Protein AF-A0A832M3W2-F1 (afdb_monomer_lite)

Foldseek 3Di:
DVQVVDPPRDPVNVVVVCCVVDVPDDPPDDDPPPPADLPPPLCLLVVLLVVLVVLLCVQQVVVCVVPVCSCVDPLNVQLVVLSVVSPDSVLRVVDDDPSSVVSVVSSVSSVVSSVVSD

Organism: NCBI:txid2282168

Secondary structure (DSSP, 8-state):
-TTTTSTT--HHHHHHHHHHH-TT---TT--S-TT--SSTT-HHHHHHHHHHHHHHHHHHHHHHHH-GGGGGSHHHHHHHHHHHHHT-THHHHS-SSHHHHHHHHHHHHHHHHHHH--

Radius of gyration: 20.16 Å; chains: 1; bounding box: 45×41×45 Å

Sequence (118 aa):
WQYMAQENCTVEVAIAAIQESNPNFHMEGASWTNHISWVQGYDNVLNPMNQLSAQFHAKFDPPLQQQPATARTQSYRQALLYTLALQTSCFRYWGHGMWTDYARHIYNQGKAAIARSA

Structure (mmCIF, N/CA/C/O backbone):
data_AF-A0A832M3W2-F1
#
_entry.id   AF-A0A832M3W2-F1
#
loop_
_atom_site.group_PDB
_atom_site.id
_atom_site.type_symbol
_atom_site.label_atom_id
_atom_site.label_alt_id
_atom_site.label_comp_id
_atom_site.label_asym_id
_atom_site.label_entity_id
_atom_site.label_seq_id
_atom_site.pdbx_PDB_ins_code
_atom_site.Cartn_x
_atom_site.Cartn_y
_atom_site.Cartn_z
_atom_site.occupancy
_atom_site.B_iso_or_equiv
_atom_site.auth_seq_id
_atom_site.auth_comp_id
_atom_site.auth_asym_id
_atom_site.auth_atom_id
_atom_site.pdbx_PDB_model_num
ATOM 1 N N . TRP A 1 1 ? 22.183 10.420 -19.046 1.00 64.81 1 TRP A N 1
ATOM 2 C CA . TRP A 1 1 ? 23.600 10.091 -18.783 1.00 64.81 1 TRP A CA 1
ATOM 3 C C . TRP A 1 1 ? 24.562 11.179 -19.221 1.00 64.81 1 TRP A C 1
ATOM 5 O O . TRP A 1 1 ? 25.398 11.529 -18.413 1.00 64.81 1 TRP A O 1
ATOM 15 N N . GLN A 1 2 ? 24.435 11.757 -20.423 1.00 77.19 2 GLN A N 1
ATOM 16 C CA . GLN A 1 2 ? 25.330 12.837 -20.877 1.00 77.19 2 GLN A CA 1
ATOM 17 C C . GLN A 1 2 ? 25.343 14.066 -19.948 1.00 77.19 2 GLN A C 1
ATOM 19 O O . GLN A 1 2 ? 26.418 14.536 -19.605 1.00 77.19 2 GLN A O 1
ATOM 24 N N . TYR A 1 3 ? 24.180 14.525 -19.469 1.00 76.12 3 TYR A N 1
ATOM 25 C CA . TYR A 1 3 ? 24.109 15.599 -18.464 1.00 76.12 3 TYR A CA 1
ATOM 26 C C . TYR A 1 3 ? 24.715 15.176 -17.114 1.00 76.12 3 TYR A C 1
ATOM 28 O O . TYR A 1 3 ? 25.580 15.856 -16.584 1.00 76.12 3 TYR A O 1
ATOM 36 N N . MET A 1 4 ? 24.350 13.988 -16.621 1.00 76.69 4 MET A N 1
ATOM 37 C CA . MET A 1 4 ? 24.855 13.421 -15.357 1.00 76.69 4 MET A CA 1
ATOM 38 C C . MET A 1 4 ? 26.360 13.096 -15.354 1.00 76.69 4 MET A C 1
ATOM 40 O O . MET A 1 4 ? 26.919 12.853 -14.292 1.00 76.69 4 MET A O 1
ATOM 44 N N . ALA A 1 5 ? 27.005 13.026 -16.521 1.00 81.31 5 ALA A N 1
ATOM 45 C CA . ALA A 1 5 ? 28.438 12.760 -16.645 1.00 81.31 5 ALA A CA 1
ATOM 46 C C . ALA A 1 5 ? 29.297 14.020 -16.428 1.00 81.31 5 ALA A C 1
ATOM 48 O O . ALA A 1 5 ? 30.520 13.918 -16.368 1.00 81.31 5 ALA A O 1
ATOM 49 N N . GLN A 1 6 ? 28.672 15.197 -16.337 1.00 81.19 6 GLN A N 1
ATOM 50 C CA . GLN A 1 6 ? 29.347 16.457 -16.045 1.00 81.19 6 GLN A CA 1
ATOM 51 C C . GLN A 1 6 ? 29.652 16.549 -14.543 1.00 81.19 6 GLN A C 1
ATOM 53 O O . GLN A 1 6 ? 28.812 16.196 -13.711 1.00 81.19 6 GLN A O 1
ATOM 58 N N . GLU A 1 7 ? 30.845 17.033 -14.186 1.00 74.94 7 GLU A N 1
ATOM 59 C CA . GLU A 1 7 ? 31.210 17.250 -12.782 1.00 74.94 7 GLU A CA 1
ATOM 60 C C . GLU A 1 7 ? 30.198 18.180 -12.094 1.00 74.94 7 GLU A C 1
ATOM 62 O O . GLU A 1 7 ? 29.801 19.207 -12.642 1.00 74.94 7 GLU A O 1
ATOM 67 N N . ASN A 1 8 ? 29.782 17.813 -10.877 1.00 81.00 8 ASN A N 1
ATOM 68 C CA . ASN A 1 8 ? 28.805 18.537 -10.051 1.00 81.00 8 ASN A CA 1
ATOM 69 C C . ASN A 1 8 ? 27.377 18.653 -10.628 1.00 81.00 8 ASN A C 1
ATOM 71 O O . ASN A 1 8 ? 26.589 19.463 -10.139 1.00 81.00 8 ASN A O 1
ATOM 75 N N . CYS A 1 9 ? 26.998 17.839 -11.619 1.00 84.06 9 CYS A N 1
ATOM 76 C CA . CYS A 1 9 ? 25.615 17.794 -12.097 1.00 84.06 9 CYS A CA 1
ATOM 77 C C . CYS A 1 9 ? 24.716 17.008 -11.127 1.00 84.06 9 CYS A C 1
ATOM 79 O O . CYS A 1 9 ? 24.922 15.813 -10.901 1.00 84.06 9 CYS A O 1
ATOM 81 N N . THR A 1 10 ? 23.700 17.667 -10.561 1.00 91.25 10 THR A N 1
ATOM 82 C CA . THR A 1 10 ? 22.647 16.989 -9.791 1.00 91.25 10 THR A CA 1
ATOM 83 C C . THR A 1 10 ? 21.542 16.474 -10.715 1.00 91.25 10 THR A C 1
ATOM 85 O O . THR A 1 10 ? 21.411 16.906 -11.863 1.00 91.25 10 THR A O 1
ATOM 88 N N . VAL A 1 11 ? 20.710 15.561 -10.210 1.00 88.50 11 VAL A N 1
ATOM 89 C CA . VAL A 1 11 ? 19.568 15.024 -10.967 1.00 88.50 11 VAL A CA 1
ATOM 90 C C . VAL A 1 11 ? 18.597 16.142 -11.358 1.00 88.50 11 VAL A C 1
ATOM 92 O O . VAL A 1 11 ? 18.093 16.150 -12.478 1.00 88.50 11 VAL A O 1
ATOM 95 N N . GLU A 1 12 ? 18.381 17.118 -10.479 1.00 90.00 12 GLU A N 1
ATOM 96 C CA . GLU A 1 12 ? 17.508 18.270 -10.720 1.00 90.00 12 GLU A CA 1
ATOM 97 C C . GLU A 1 12 ? 18.035 19.142 -11.865 1.00 90.00 12 GLU A C 1
ATOM 99 O O . GLU A 1 12 ? 17.273 19.501 -12.763 1.00 90.00 12 GLU A O 1
ATOM 104 N N . VAL A 1 13 ? 19.343 19.426 -11.876 1.00 91.06 13 VAL A N 1
ATOM 105 C CA . VAL A 1 13 ? 20.000 20.187 -12.952 1.00 91.06 13 VAL A CA 1
ATOM 106 C C . VAL A 1 13 ? 19.894 19.444 -14.283 1.00 91.06 13 VAL A C 1
ATOM 108 O O . VAL A 1 13 ? 19.570 20.046 -15.306 1.00 91.06 13 VAL A O 1
ATOM 111 N N . ALA A 1 14 ? 20.110 18.127 -14.276 1.00 90.06 14 ALA A N 1
ATOM 112 C CA . ALA A 1 14 ? 19.976 17.309 -15.475 1.00 90.06 14 ALA A CA 1
ATOM 113 C C . ALA A 1 14 ? 18.535 17.293 -16.014 1.00 90.06 14 ALA A C 1
ATOM 115 O O . ALA A 1 14 ? 18.341 17.393 -17.224 1.00 90.06 14 ALA A O 1
ATOM 116 N N . ILE A 1 15 ? 17.526 17.187 -15.141 1.00 88.94 15 ILE A N 1
ATOM 117 C CA . ILE A 1 15 ? 16.110 17.221 -15.539 1.00 88.94 15 ILE A CA 1
ATOM 118 C C . ILE A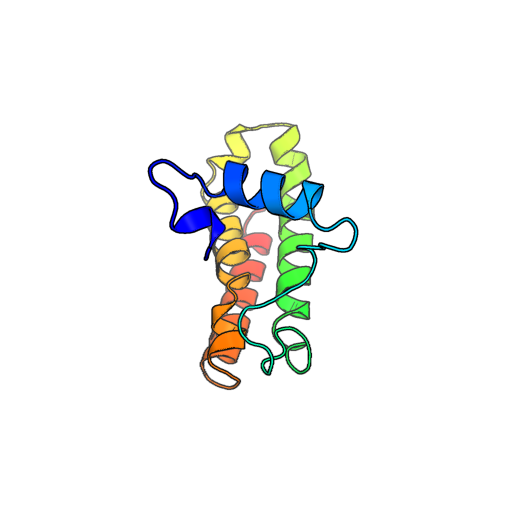 1 15 ? 15.752 18.581 -16.141 1.00 88.94 15 ILE A C 1
ATOM 120 O O . ILE A 1 15 ? 15.147 18.613 -17.211 1.00 88.94 15 ILE A O 1
ATOM 124 N N . ALA A 1 16 ? 16.160 19.685 -15.507 1.00 89.56 16 ALA A N 1
ATOM 125 C CA . ALA A 1 16 ? 15.894 21.033 -16.008 1.00 89.56 16 ALA A CA 1
ATOM 126 C C . ALA A 1 16 ? 16.508 21.256 -17.400 1.00 89.56 16 ALA A C 1
ATOM 128 O O . ALA A 1 16 ? 15.828 21.728 -18.308 1.00 89.56 16 ALA A O 1
ATOM 129 N N . ALA A 1 17 ? 17.758 20.826 -17.604 1.00 90.19 17 ALA A N 1
ATOM 130 C CA . ALA A 1 17 ? 18.427 20.932 -18.899 1.00 90.19 17 ALA A CA 1
ATOM 131 C C . ALA A 1 17 ? 17.738 20.097 -19.998 1.00 90.19 17 ALA A C 1
ATOM 133 O O . ALA A 1 17 ? 17.672 20.512 -21.158 1.00 90.19 17 ALA A O 1
ATOM 134 N N . ILE A 1 18 ? 17.200 18.920 -19.654 1.00 90.31 18 ILE A N 1
ATOM 135 C CA . ILE A 1 18 ? 16.438 18.082 -20.593 1.00 90.31 18 ILE A CA 1
ATOM 136 C C . ILE A 1 18 ? 15.074 18.711 -20.911 1.00 90.31 18 ILE A C 1
ATOM 138 O O . ILE A 1 18 ? 14.668 18.704 -22.068 1.00 90.31 18 ILE A O 1
ATOM 142 N N . GLN A 1 19 ? 14.384 19.277 -19.919 1.00 89.38 19 GLN A N 1
ATOM 143 C CA . GLN A 1 19 ? 13.110 19.975 -20.124 1.00 89.38 19 GLN A CA 1
ATOM 144 C C . GLN A 1 19 ? 13.269 21.214 -21.015 1.00 89.38 19 GLN A C 1
ATOM 146 O O . GLN A 1 19 ? 12.438 21.446 -21.889 1.00 89.38 19 GLN A O 1
ATOM 151 N N . GLU A 1 20 ? 14.347 21.982 -20.831 1.00 90.62 20 GLU A N 1
ATOM 152 C CA . GLU A 1 20 ? 14.655 23.154 -21.659 1.00 90.62 20 GLU A CA 1
ATOM 153 C C . GLU A 1 20 ? 15.005 22.763 -23.103 1.00 90.62 20 GLU A C 1
ATOM 155 O O . GLU A 1 20 ? 14.539 23.387 -24.056 1.00 90.62 20 GLU A O 1
ATOM 160 N N . SER A 1 21 ? 15.801 21.705 -23.281 1.00 91.69 21 SER A N 1
ATOM 161 C CA . SER A 1 21 ? 16.264 21.269 -24.606 1.00 91.69 21 SER A CA 1
ATOM 162 C C . SER A 1 21 ? 15.261 20.406 -25.377 1.00 91.69 21 SER A C 1
ATOM 164 O O . SER A 1 21 ? 15.370 20.293 -26.599 1.00 91.69 21 SER A O 1
ATOM 166 N N . ASN A 1 22 ? 14.282 19.801 -24.700 1.00 90.00 22 ASN A N 1
ATOM 167 C CA . ASN A 1 22 ? 13.269 18.950 -25.314 1.00 90.00 22 ASN A CA 1
ATOM 168 C C . ASN A 1 22 ? 11.864 19.241 -24.746 1.00 90.00 22 ASN A C 1
ATOM 170 O O . ASN A 1 22 ? 11.459 18.623 -23.760 1.00 90.00 22 ASN A O 1
ATOM 174 N N . PRO A 1 23 ? 11.066 20.091 -25.420 1.00 87.25 23 PRO A N 1
ATOM 175 C CA . PRO A 1 23 ? 9.697 20.419 -25.009 1.00 87.25 23 PRO A CA 1
ATOM 176 C C . PRO A 1 23 ? 8.729 19.225 -24.968 1.00 87.25 23 PRO A C 1
ATOM 178 O O . PRO A 1 23 ? 7.687 19.311 -24.327 1.00 87.25 23 PRO A O 1
ATOM 181 N N . ASN A 1 24 ? 9.058 18.115 -25.644 1.00 87.44 24 ASN A N 1
ATOM 182 C CA . ASN A 1 24 ? 8.262 16.880 -25.653 1.00 87.44 24 ASN A CA 1
ATOM 183 C C . ASN A 1 24 ? 8.720 15.874 -24.582 1.00 87.44 24 ASN A C 1
ATOM 185 O O . ASN A 1 24 ? 8.325 14.706 -24.603 1.00 87.44 24 ASN A O 1
ATOM 189 N N . PHE A 1 25 ? 9.617 16.275 -23.682 1.00 84.00 25 PHE A N 1
ATOM 190 C CA . PHE A 1 25 ? 10.050 15.429 -22.583 1.00 84.00 25 PHE A CA 1
ATOM 191 C C . PHE A 1 25 ? 8.954 15.327 -21.516 1.00 84.00 25 PHE A C 1
ATOM 193 O O . PHE A 1 25 ? 8.611 16.307 -20.857 1.00 84.00 25 PHE A O 1
ATOM 200 N N . HIS A 1 26 ? 8.453 14.111 -21.301 1.00 78.31 26 HIS A N 1
ATOM 201 C CA . HIS A 1 26 ? 7.496 13.788 -20.246 1.00 78.31 26 HIS A CA 1
ATOM 202 C C . HIS A 1 26 ? 8.066 12.675 -19.357 1.00 78.31 26 HIS A C 1
ATOM 204 O O . HIS A 1 26 ? 8.499 11.639 -19.855 1.00 78.31 26 HIS A O 1
ATOM 210 N N . MET A 1 27 ? 8.059 12.883 -18.037 1.00 75.44 27 MET A N 1
ATOM 211 C CA . MET A 1 27 ? 8.493 11.892 -17.031 1.00 75.44 27 MET A CA 1
ATOM 212 C C . MET A 1 27 ? 7.327 11.105 -16.417 1.00 75.44 27 MET A C 1
ATOM 214 O O . MET A 1 27 ? 7.518 10.310 -15.497 1.00 75.44 27 MET A O 1
ATOM 218 N N . GLU A 1 28 ? 6.105 11.350 -16.881 1.00 70.25 28 GLU A N 1
ATOM 219 C CA . GLU A 1 28 ? 4.902 10.802 -16.267 1.00 70.25 28 GLU A CA 1
ATOM 220 C C . GLU A 1 28 ? 4.646 9.354 -16.705 1.00 70.25 28 GLU A C 1
ATOM 222 O O . GLU A 1 28 ? 4.723 9.018 -17.884 1.00 70.25 28 GLU A O 1
ATOM 227 N N . GLY A 1 29 ? 4.298 8.493 -15.743 1.00 64.94 29 GLY A N 1
ATOM 228 C CA . GLY A 1 29 ? 3.682 7.194 -16.029 1.00 64.94 29 GLY A CA 1
ATOM 229 C C . GLY A 1 29 ? 4.597 6.117 -16.624 1.00 64.94 29 GLY A C 1
ATOM 230 O O . GLY A 1 29 ? 4.123 5.304 -17.413 1.00 64.94 29 GLY A O 1
ATOM 231 N N . ALA A 1 30 ? 5.875 6.064 -16.242 1.00 65.94 30 ALA A N 1
ATOM 232 C CA . ALA A 1 30 ? 6.812 5.046 -16.723 1.00 65.94 30 ALA A CA 1
ATOM 233 C C . ALA A 1 30 ? 7.295 4.095 -15.614 1.00 65.94 30 ALA A C 1
ATOM 235 O O . ALA A 1 30 ? 7.450 4.470 -14.451 1.00 65.94 30 ALA A O 1
ATOM 236 N N . SER A 1 31 ? 7.582 2.851 -15.996 1.00 75.50 31 SER A N 1
ATOM 237 C CA . SER A 1 31 ? 8.327 1.887 -15.186 1.00 75.50 31 SER A CA 1
ATOM 238 C C . SER A 1 31 ? 9.583 1.484 -15.946 1.00 75.50 31 SER A C 1
ATOM 240 O O . SER A 1 31 ? 9.557 1.381 -17.168 1.00 75.50 31 SER A O 1
ATOM 242 N N . TRP A 1 32 ? 10.679 1.216 -15.237 1.00 77.19 32 TRP A N 1
ATOM 243 C CA . TRP A 1 32 ? 11.916 0.739 -15.864 1.00 77.19 32 TRP A CA 1
ATOM 244 C C . TRP A 1 32 ? 11.760 -0.668 -16.474 1.00 77.19 32 TRP A C 1
ATOM 246 O O . TRP A 1 32 ? 12.574 -1.092 -17.293 1.00 77.19 32 TRP A O 1
ATOM 256 N N . THR A 1 33 ? 10.698 -1.394 -16.107 1.00 70.81 33 THR A N 1
ATOM 257 C CA . THR A 1 33 ? 10.345 -2.690 -16.686 1.00 70.81 33 THR A CA 1
ATOM 258 C C . THR A 1 33 ? 9.362 -2.505 -17.845 1.00 70.81 33 THR A C 1
ATOM 260 O O . THR A 1 33 ? 8.150 -2.510 -17.642 1.00 70.81 33 THR A O 1
ATOM 263 N N . ASN A 1 34 ? 9.869 -2.394 -19.075 1.00 66.06 34 ASN A N 1
ATOM 264 C CA . ASN A 1 34 ? 9.030 -2.145 -20.261 1.00 66.06 34 ASN A CA 1
ATOM 265 C C . ASN A 1 34 ? 8.066 -3.291 -20.634 1.00 66.06 34 ASN A C 1
ATOM 267 O O . ASN A 1 34 ? 7.197 -3.099 -21.477 1.00 66.06 34 ASN A O 1
ATOM 271 N N . HIS A 1 35 ? 8.216 -4.482 -20.049 1.00 72.25 35 HIS A N 1
ATOM 272 C CA . HIS A 1 35 ? 7.441 -5.677 -20.410 1.00 72.25 35 HIS A CA 1
ATOM 273 C C . HIS A 1 35 ? 6.584 -6.234 -19.262 1.00 72.25 35 HIS A C 1
ATOM 275 O O . HIS A 1 35 ? 5.885 -7.227 -19.455 1.00 72.25 35 HIS A O 1
ATOM 281 N N . ILE A 1 36 ? 6.639 -5.629 -18.068 1.00 77.19 36 ILE A N 1
ATOM 282 C CA . ILE A 1 36 ? 5.894 -6.099 -16.893 1.00 77.19 36 ILE A CA 1
ATOM 283 C C . ILE A 1 36 ? 4.740 -5.140 -16.632 1.00 77.19 36 ILE A C 1
ATOM 285 O O . ILE A 1 36 ? 4.948 -3.956 -16.366 1.00 77.19 36 ILE A O 1
ATOM 289 N N . SER A 1 37 ? 3.516 -5.665 -16.673 1.00 81.06 37 SER A N 1
ATOM 290 C CA . SER A 1 37 ? 2.347 -4.926 -16.211 1.00 81.06 37 SER A CA 1
ATOM 291 C C . SER A 1 37 ? 2.218 -5.052 -14.698 1.00 81.06 37 SER A C 1
ATOM 293 O O . SER A 1 37 ? 2.118 -6.146 -14.150 1.00 81.06 37 SER A O 1
ATOM 295 N N . TRP A 1 38 ? 2.174 -3.909 -14.019 1.00 85.81 38 TRP A N 1
ATOM 296 C CA . TRP A 1 38 ? 1.940 -3.815 -12.575 1.00 85.81 38 TRP A CA 1
ATOM 297 C C . TRP A 1 38 ? 0.450 -3.760 -12.212 1.00 85.81 38 TRP A C 1
ATOM 299 O O . TRP A 1 38 ? 0.104 -3.577 -11.039 1.00 85.81 38 TRP A O 1
ATOM 309 N N . VAL A 1 39 ? -0.419 -3.862 -13.223 1.00 88.12 39 VAL A N 1
ATOM 310 C CA . VAL A 1 39 ? -1.870 -3.683 -13.114 1.00 88.12 39 VAL A CA 1
ATOM 311 C C . VAL A 1 39 ? -2.616 -4.875 -13.700 1.00 88.12 39 VAL A C 1
ATOM 313 O O . VAL A 1 39 ? -3.372 -5.536 -12.992 1.00 88.12 39 VAL A O 1
ATOM 316 N N . GLN A 1 40 ? -2.380 -5.175 -14.976 1.00 88.62 40 GLN A N 1
ATOM 317 C CA . GLN A 1 40 ? -3.104 -6.217 -15.697 1.00 88.62 40 GLN A CA 1
ATOM 318 C C . GLN A 1 40 ? -2.873 -7.588 -15.050 1.00 88.62 40 GLN A C 1
ATOM 320 O O . GLN A 1 40 ? -1.732 -7.994 -14.844 1.00 88.62 40 GLN A O 1
ATOM 325 N N . GLY A 1 41 ? -3.963 -8.295 -14.742 1.00 90.94 41 GLY A N 1
ATOM 326 C CA . GLY A 1 41 ? -3.929 -9.630 -14.138 1.00 90.94 41 GLY A CA 1
ATOM 327 C C . GLY A 1 41 ? -3.854 -9.646 -12.609 1.00 90.94 41 GLY A C 1
ATOM 328 O O . GLY A 1 41 ? -4.043 -10.704 -12.019 1.00 90.94 41 GLY A O 1
ATOM 329 N N . TYR A 1 42 ? -3.655 -8.500 -11.948 1.00 94.81 42 TYR A N 1
ATOM 330 C CA . TYR A 1 42 ? -3.490 -8.412 -10.490 1.00 94.81 42 TYR A CA 1
ATOM 331 C C . TYR A 1 42 ? -4.704 -7.842 -9.747 1.00 94.81 42 TYR A C 1
ATOM 333 O O . TYR A 1 42 ? -4.577 -7.355 -8.620 1.00 94.81 42 TYR A O 1
ATOM 341 N N . ASP A 1 43 ? -5.901 -7.931 -10.328 1.00 95.62 43 ASP A N 1
ATOM 342 C CA . ASP A 1 43 ? -7.159 -7.510 -9.691 1.00 95.62 43 ASP A CA 1
ATOM 343 C C . ASP A 1 43 ? -7.361 -8.148 -8.309 1.00 95.62 43 ASP A C 1
ATOM 345 O O . ASP A 1 43 ? -7.867 -7.521 -7.377 1.00 95.62 43 ASP A O 1
ATOM 349 N N . ASN A 1 44 ? -6.897 -9.390 -8.151 1.00 94.12 44 ASN A N 1
ATOM 350 C CA . ASN A 1 44 ? -6.926 -10.153 -6.905 1.00 94.12 44 ASN A CA 1
ATOM 351 C C . ASN A 1 44 ? -6.026 -9.583 -5.787 1.00 94.12 44 ASN A C 1
ATOM 353 O O . ASN A 1 44 ? -6.141 -10.031 -4.648 1.00 94.12 44 ASN A O 1
ATOM 357 N N . VAL A 1 45 ? -5.145 -8.628 -6.097 1.00 96.69 45 VAL A N 1
ATOM 358 C CA . VAL A 1 45 ? -4.296 -7.897 -5.142 1.00 96.69 45 VAL A CA 1
ATOM 359 C C . VAL A 1 45 ? -4.711 -6.431 -5.068 1.00 96.69 45 VAL A C 1
ATOM 361 O O . VAL A 1 45 ? -4.880 -5.893 -3.974 1.00 96.69 45 VAL A O 1
ATOM 364 N N . LEU A 1 46 ? -4.914 -5.790 -6.220 1.00 97.31 46 LEU A N 1
ATOM 365 C CA . LEU A 1 46 ? -5.197 -4.360 -6.316 1.00 97.31 46 LEU A CA 1
ATOM 366 C C . LEU A 1 46 ? -6.554 -3.980 -5.732 1.00 97.31 46 LEU A C 1
ATOM 368 O O . LEU A 1 46 ? -6.644 -3.008 -4.983 1.00 97.31 46 LEU A O 1
ATOM 372 N N . ASN A 1 47 ? -7.601 -4.761 -6.006 1.00 98.00 47 ASN A N 1
ATOM 373 C CA . ASN A 1 47 ? -8.922 -4.461 -5.461 1.00 98.00 47 ASN A CA 1
ATOM 374 C C . ASN A 1 47 ? -8.936 -4.583 -3.925 1.00 98.00 47 ASN A C 1
ATOM 376 O O . ASN A 1 47 ? -9.356 -3.626 -3.270 1.00 98.00 47 ASN A O 1
ATOM 380 N N . PRO A 1 48 ? -8.419 -5.669 -3.311 1.00 98.06 48 PRO A N 1
ATOM 381 C CA . PRO A 1 48 ? -8.268 -5.744 -1.857 1.00 98.06 48 PRO A CA 1
ATOM 382 C C . PRO A 1 48 ? -7.408 -4.621 -1.261 1.00 98.06 48 PRO A C 1
ATOM 384 O O . PRO A 1 48 ? -7.764 -4.066 -0.223 1.00 98.06 48 PRO A O 1
ATOM 387 N N . MET A 1 49 ? -6.306 -4.251 -1.919 1.00 98.38 49 MET A N 1
ATOM 388 C CA . MET A 1 49 ? -5.430 -3.152 -1.494 1.00 98.38 49 MET A CA 1
ATOM 389 C C . MET A 1 49 ? -6.183 -1.820 -1.410 1.00 98.38 49 MET A C 1
ATOM 391 O O . MET A 1 49 ? -6.156 -1.161 -0.369 1.00 98.38 49 MET A O 1
ATOM 395 N N . ASN A 1 50 ? -6.915 -1.466 -2.468 1.00 98.38 50 ASN A N 1
ATOM 396 C CA . ASN A 1 50 ? -7.719 -0.245 -2.515 1.00 98.38 50 ASN A CA 1
ATOM 397 C C . ASN A 1 50 ? -8.850 -0.270 -1.481 1.00 98.38 50 ASN A C 1
ATOM 399 O O . ASN A 1 50 ? -9.065 0.709 -0.770 1.00 98.38 50 ASN A O 1
ATOM 403 N N . GLN A 1 51 ? -9.541 -1.405 -1.343 1.00 98.56 51 GLN A N 1
ATOM 404 C CA . GLN A 1 51 ? -10.597 -1.573 -0.344 1.00 98.56 51 GLN A CA 1
ATOM 405 C C . GLN A 1 51 ? -10.079 -1.391 1.083 1.00 98.56 51 GLN A C 1
ATOM 407 O O . GLN A 1 51 ? -10.737 -0.730 1.885 1.00 98.56 51 GLN A O 1
ATOM 412 N N . LEU A 1 52 ? -8.922 -1.971 1.414 1.00 98.69 52 LEU A N 1
ATOM 413 C CA . LEU A 1 52 ? -8.343 -1.845 2.748 1.00 98.69 52 LEU A CA 1
ATOM 414 C C . LEU A 1 52 ? -7.943 -0.398 3.045 1.00 98.69 52 LEU A C 1
ATOM 416 O O . LEU A 1 52 ? -8.254 0.098 4.124 1.00 98.69 52 LEU A O 1
ATOM 420 N N . SER A 1 53 ? -7.317 0.288 2.082 1.00 98.62 53 SER A N 1
ATOM 421 C CA . SER A 1 53 ? -6.969 1.707 2.212 1.00 98.62 53 SER A CA 1
ATOM 422 C C . SER A 1 53 ? -8.212 2.573 2.435 1.00 98.62 53 SER A C 1
ATOM 424 O O . SER A 1 53 ? -8.253 3.342 3.395 1.00 98.62 53 SER A O 1
ATOM 426 N N . ALA A 1 54 ? -9.265 2.383 1.634 1.00 98.56 54 ALA A N 1
ATOM 427 C CA . ALA A 1 54 ? -10.524 3.106 1.804 1.00 98.56 54 ALA A CA 1
ATOM 428 C C . ALA A 1 54 ? -11.162 2.848 3.182 1.00 98.56 54 ALA A C 1
ATOM 430 O O . ALA A 1 54 ? -11.612 3.783 3.840 1.00 98.56 54 ALA A O 1
ATOM 431 N N . GLN A 1 55 ? -11.166 1.595 3.651 1.00 98.50 55 GLN A N 1
ATOM 432 C CA . GLN A 1 55 ? -11.692 1.234 4.974 1.00 98.50 55 GLN A CA 1
ATOM 433 C C . GLN A 1 55 ? -10.873 1.841 6.116 1.00 98.50 55 GLN A C 1
ATOM 435 O O . GLN A 1 55 ? -11.452 2.288 7.105 1.00 98.50 55 GLN A O 1
ATOM 440 N N . PHE A 1 56 ? -9.545 1.868 5.986 1.00 98.56 56 PHE A N 1
ATOM 441 C CA . PHE A 1 56 ? -8.661 2.486 6.969 1.00 98.56 56 PHE A CA 1
ATOM 442 C C . PHE A 1 56 ? -8.969 3.980 7.115 1.00 98.56 56 PHE A C 1
ATOM 444 O O . PHE A 1 56 ? -9.260 4.434 8.220 1.00 98.56 56 PHE A O 1
ATOM 451 N N . HIS A 1 57 ? -8.987 4.718 6.003 1.00 98.38 57 HIS A N 1
ATOM 452 C CA . HIS A 1 57 ? -9.262 6.156 6.005 1.00 98.38 57 HIS A CA 1
ATOM 453 C C . HIS A 1 57 ? -10.672 6.471 6.508 1.00 98.38 57 HIS A C 1
ATOM 455 O O . HIS A 1 57 ? -10.841 7.306 7.394 1.00 98.38 57 HIS A O 1
ATOM 461 N N . ALA A 1 58 ? -11.683 5.726 6.050 1.00 98.12 58 ALA A N 1
ATOM 462 C CA . ALA A 1 58 ? -13.054 5.891 6.530 1.00 98.12 58 ALA A CA 1
ATOM 463 C C . ALA A 1 58 ? -13.183 5.693 8.053 1.00 98.12 58 ALA A C 1
ATOM 465 O O . ALA A 1 58 ? -13.983 6.368 8.699 1.00 98.12 58 ALA A O 1
ATOM 466 N N . LYS A 1 59 ? -12.401 4.775 8.637 1.00 97.44 59 LYS A N 1
ATOM 467 C CA . LYS A 1 59 ? -12.419 4.493 10.078 1.00 97.44 59 LYS A CA 1
ATOM 468 C C . LYS A 1 59 ? -11.632 5.521 10.890 1.00 97.44 59 LYS A C 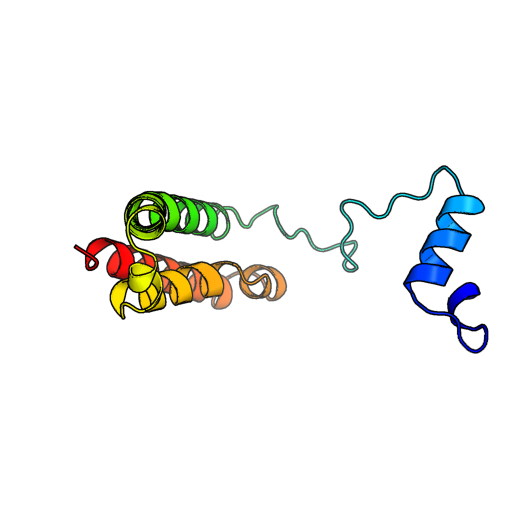1
ATOM 470 O O . LYS A 1 59 ? -12.085 5.897 11.970 1.00 97.44 59 LYS A O 1
ATOM 475 N N . PHE A 1 60 ? -10.449 5.920 10.425 1.00 97.88 60 PHE A N 1
ATOM 476 C CA . PHE A 1 60 ? -9.482 6.637 11.255 1.00 97.88 60 PHE A CA 1
ATOM 477 C C . PHE A 1 60 ? -9.315 8.119 10.926 1.00 97.88 60 PHE A C 1
ATOM 479 O O . PHE A 1 60 ? -8.910 8.854 11.823 1.00 97.88 60 PHE A O 1
ATOM 486 N N . ASP A 1 61 ? -9.659 8.591 9.726 1.00 97.88 61 ASP A N 1
ATOM 487 C CA . ASP A 1 61 ? -9.496 10.011 9.390 1.00 97.88 61 ASP A CA 1
ATOM 488 C C . ASP A 1 61 ? -10.376 10.920 10.269 1.00 97.88 61 ASP A C 1
ATOM 490 O O . ASP A 1 61 ? -9.835 11.880 10.826 1.00 97.88 61 ASP A O 1
ATOM 494 N N . PRO A 1 62 ? -11.676 10.625 10.505 1.00 97.19 62 PRO A N 1
ATOM 495 C CA . PRO A 1 62 ? -12.495 11.462 11.382 1.00 97.19 62 PRO A CA 1
ATOM 496 C C . PRO A 1 62 ? -11.948 11.591 12.822 1.00 97.19 62 PRO A C 1
ATOM 498 O O . PRO A 1 62 ? -11.751 12.722 13.277 1.00 97.19 62 PRO A O 1
ATOM 501 N N . PRO A 1 63 ? -11.635 10.499 13.559 1.00 96.00 63 PRO A N 1
ATOM 502 C CA . PRO A 1 63 ? -11.076 10.624 14.905 1.00 96.00 63 PRO A CA 1
ATOM 503 C C . PRO A 1 63 ? -9.643 11.172 14.914 1.00 96.00 63 PRO A C 1
ATOM 505 O O . PRO A 1 63 ? -9.237 11.783 15.901 1.00 96.00 63 PRO A O 1
ATOM 508 N N . LEU A 1 64 ? -8.861 10.993 13.845 1.00 96.75 64 LEU A N 1
ATOM 509 C CA . LEU A 1 64 ? -7.525 11.582 13.738 1.00 96.75 64 LEU A CA 1
ATOM 510 C C . LEU A 1 64 ? -7.584 13.109 13.600 1.00 96.75 64 LEU A C 1
ATOM 512 O O . LEU A 1 64 ? -6.794 13.801 14.242 1.00 96.75 64 LEU A O 1
ATOM 516 N N . GLN A 1 65 ? -8.532 13.627 12.812 1.00 96.75 65 GLN A N 1
ATOM 517 C CA . GLN A 1 65 ? -8.773 15.067 12.669 1.00 96.75 65 GLN A CA 1
ATOM 518 C C . GLN A 1 65 ? -9.228 15.701 13.986 1.00 96.75 65 GLN A C 1
ATOM 520 O O . GLN A 1 65 ? -8.791 16.796 14.330 1.00 96.75 65 GLN A O 1
ATOM 525 N N . GLN A 1 66 ? -10.082 15.005 14.739 1.00 96.75 66 GLN A N 1
ATOM 526 C CA . GLN A 1 66 ? -10.559 15.475 16.041 1.00 96.75 66 GLN A CA 1
ATOM 527 C C . GLN A 1 66 ? -9.482 15.370 17.124 1.00 96.75 66 GLN A C 1
ATOM 529 O O . GLN A 1 66 ? -9.372 16.241 17.986 1.00 96.75 66 GLN A O 1
ATOM 534 N N . GLN A 1 67 ? -8.690 14.297 17.099 1.00 96.56 67 GLN A N 1
ATOM 535 C CA . GLN A 1 67 ? -7.730 13.996 18.146 1.00 96.56 67 GLN A CA 1
ATOM 536 C C . GLN A 1 67 ? -6.451 13.381 17.554 1.00 96.56 67 GLN A C 1
ATOM 538 O O . GLN A 1 67 ? -6.361 12.164 17.369 1.00 96.56 67 GLN A O 1
ATOM 543 N N . PRO A 1 68 ? -5.393 14.189 17.336 1.00 96.56 68 PRO A N 1
ATOM 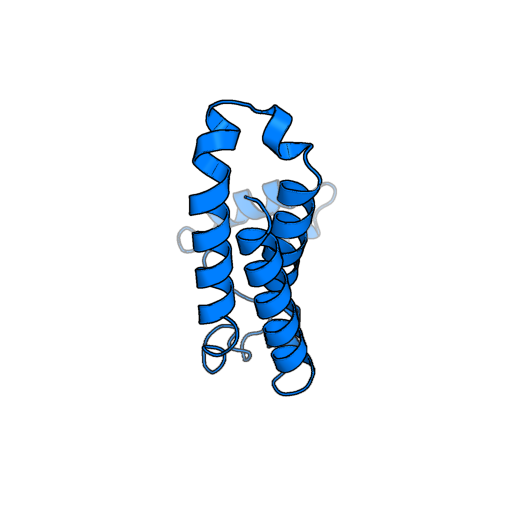544 C CA . PRO A 1 68 ? -4.131 13.714 16.758 1.00 96.56 68 PRO A CA 1
ATOM 545 C C . PRO A 1 68 ? -3.457 12.578 17.546 1.00 96.56 68 PRO A C 1
ATOM 547 O O . PRO A 1 68 ? -2.668 11.806 17.000 1.00 96.56 68 PRO A O 1
ATOM 550 N N . ALA A 1 69 ? -3.781 12.431 18.837 1.00 97.00 69 ALA A N 1
ATOM 551 C CA . ALA A 1 69 ? -3.321 11.320 19.668 1.00 97.00 69 ALA A CA 1
ATOM 552 C C . ALA A 1 69 ? -3.788 9.941 19.157 1.00 97.00 69 ALA A C 1
ATOM 554 O O . ALA A 1 69 ? -3.127 8.946 19.459 1.00 97.00 69 ALA A O 1
ATOM 555 N N . THR A 1 70 ? -4.840 9.873 18.330 1.00 96.38 70 THR A N 1
ATOM 556 C CA . THR A 1 70 ? -5.305 8.646 17.660 1.00 96.38 70 THR A CA 1
ATOM 557 C C . THR A 1 70 ? -4.164 7.943 16.919 1.00 96.38 70 THR A C 1
ATOM 559 O O . THR A 1 70 ? -4.025 6.724 17.028 1.00 96.38 70 THR A O 1
ATOM 562 N N . ALA A 1 71 ? -3.249 8.695 16.290 1.00 96.69 71 ALA A N 1
ATOM 563 C CA . ALA A 1 71 ? -2.080 8.144 15.592 1.00 96.69 71 ALA A CA 1
ATOM 564 C C . ALA A 1 71 ? -1.080 7.401 16.506 1.00 96.69 71 ALA A C 1
ATOM 566 O O . ALA A 1 71 ? -0.191 6.677 16.042 1.00 96.69 71 ALA A O 1
ATOM 567 N N . ARG A 1 72 ? -1.183 7.594 17.826 1.00 97.00 72 ARG A N 1
ATOM 568 C CA . ARG A 1 72 ? -0.338 6.928 18.827 1.00 97.00 72 ARG A CA 1
ATOM 569 C C . ARG A 1 72 ? -0.973 5.664 19.392 1.00 97.00 72 ARG A C 1
ATOM 571 O O . ARG A 1 72 ? -0.277 4.905 20.061 1.00 97.00 72 ARG A O 1
ATOM 578 N N . THR A 1 73 ? -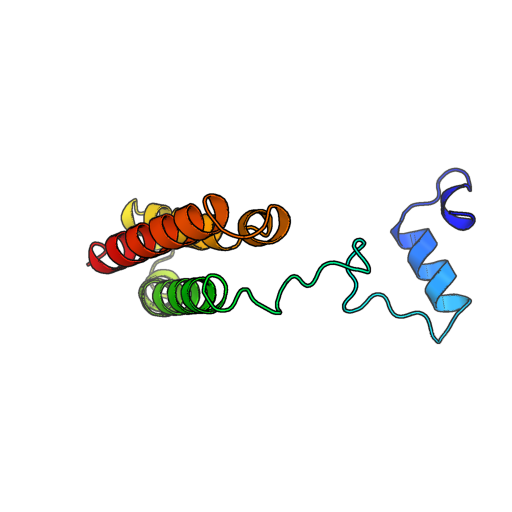2.251 5.420 19.112 1.00 96.94 73 THR A N 1
ATOM 579 C CA . THR A 1 73 ? -2.940 4.220 19.584 1.00 96.94 73 THR A CA 1
ATOM 580 C C . THR A 1 73 ? -2.390 2.975 18.891 1.00 96.94 73 THR A C 1
ATOM 582 O O . THR A 1 73 ? -1.989 2.999 17.722 1.00 96.94 73 THR A O 1
ATOM 585 N N . GLN A 1 74 ? -2.369 1.861 19.622 1.00 97.12 74 GLN A N 1
ATOM 586 C CA . GLN A 1 74 ? -1.931 0.578 19.077 1.00 97.1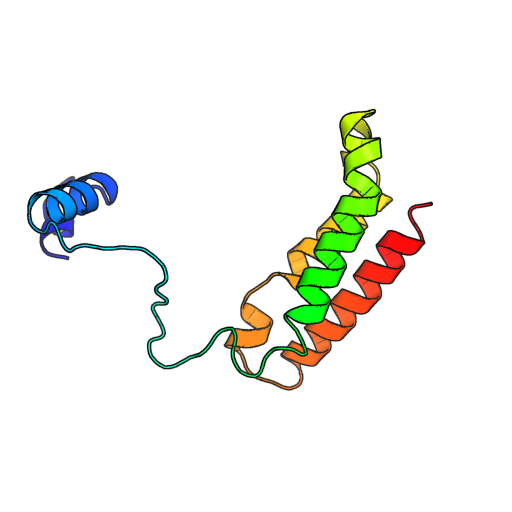2 74 GLN A CA 1
ATOM 587 C C . GLN A 1 74 ? -2.835 0.124 17.926 1.00 97.12 74 GLN A C 1
ATOM 589 O O . GLN A 1 74 ? -2.340 -0.384 16.923 1.00 97.12 74 GLN A O 1
ATOM 594 N N . SER A 1 75 ? -4.145 0.344 18.046 1.00 96.69 75 SER A N 1
ATOM 595 C CA . SER A 1 75 ? -5.131 -0.032 17.033 1.00 96.69 75 SER A CA 1
ATOM 596 C C . SER A 1 75 ? -4.908 0.702 15.707 1.00 96.69 75 SER A C 1
ATOM 598 O O . SER A 1 75 ? -4.832 0.046 14.667 1.00 96.69 75 SER A O 1
ATOM 600 N N . TYR A 1 76 ? -4.701 2.024 15.743 1.00 97.81 76 TYR A N 1
ATOM 601 C CA . TYR A 1 76 ? -4.363 2.817 14.557 1.00 97.81 76 TYR A CA 1
ATOM 602 C C . TYR A 1 76 ? -3.072 2.322 13.901 1.00 97.81 76 TYR A C 1
ATOM 604 O O . TYR A 1 76 ? -3.055 2.020 12.710 1.00 97.81 76 TYR A O 1
ATOM 612 N N . ARG A 1 77 ? -1.985 2.192 14.675 1.00 98.06 77 ARG A N 1
ATOM 613 C CA . ARG A 1 77 ? -0.671 1.802 14.134 1.00 98.06 77 ARG A CA 1
ATOM 614 C C . ARG A 1 77 ? -0.678 0.397 13.546 1.00 98.06 77 ARG A C 1
ATOM 616 O O . ARG A 1 77 ? -0.065 0.176 12.508 1.00 98.06 77 ARG A O 1
ATOM 623 N N . GLN A 1 78 ? -1.390 -0.538 14.173 1.00 98.19 78 GLN A N 1
ATOM 624 C CA . GLN A 1 78 ? -1.520 -1.900 13.663 1.00 98.19 78 GLN A CA 1
ATOM 625 C C . GLN A 1 78 ? -2.301 -1.937 12.342 1.00 98.19 78 GLN A C 1
ATOM 627 O O . GLN A 1 78 ? -1.886 -2.616 11.404 1.00 98.19 78 GLN A O 1
ATOM 632 N N . ALA A 1 79 ? -3.418 -1.209 12.253 1.00 98.31 79 ALA A N 1
ATOM 633 C CA . ALA A 1 79 ? -4.201 -1.119 11.024 1.00 98.31 79 ALA A CA 1
ATOM 634 C C . ALA A 1 79 ? -3.425 -0.404 9.902 1.00 98.31 79 ALA A C 1
ATOM 636 O O . ALA A 1 79 ? -3.436 -0.859 8.755 1.00 98.31 79 ALA A O 1
ATOM 637 N N . LEU A 1 80 ? -2.690 0.658 10.242 1.00 98.44 80 LEU A N 1
ATOM 638 C CA . LEU A 1 80 ? -1.827 1.381 9.311 1.00 98.44 80 LEU A CA 1
ATOM 639 C C . LEU A 1 80 ? -0.706 0.480 8.784 1.00 98.44 80 LEU A C 1
ATOM 641 O O . LEU A 1 80 ? -0.465 0.457 7.581 1.00 98.44 80 LEU A O 1
ATOM 645 N N . LEU A 1 81 ? -0.065 -0.308 9.654 1.00 98.56 81 LEU A N 1
ATOM 646 C CA . LEU A 1 81 ? 0.985 -1.245 9.256 1.00 98.56 81 LEU A CA 1
ATOM 647 C C . LEU A 1 81 ? 0.486 -2.224 8.190 1.00 98.56 81 LEU A C 1
ATOM 649 O O . LEU A 1 81 ? 1.140 -2.377 7.164 1.00 98.56 81 LEU A O 1
ATOM 653 N N . TYR A 1 82 ? -0.671 -2.859 8.397 1.00 98.62 82 TYR A N 1
ATOM 654 C CA . TYR A 1 82 ? -1.231 -3.772 7.396 1.00 98.62 82 TYR A CA 1
ATOM 655 C C . TYR A 1 82 ? -1.623 -3.053 6.101 1.00 98.62 82 TYR A C 1
ATOM 657 O O . TYR A 1 82 ? -1.406 -3.599 5.021 1.00 98.62 82 TYR A O 1
ATOM 665 N N . THR A 1 83 ? -2.153 -1.831 6.198 1.00 98.50 83 THR A N 1
ATOM 666 C CA . THR A 1 83 ? -2.519 -1.015 5.030 1.00 98.50 83 THR A CA 1
ATOM 667 C C . THR A 1 83 ? -1.293 -0.696 4.175 1.00 98.50 83 THR A C 1
ATOM 669 O O . THR A 1 83 ? -1.303 -0.960 2.975 1.00 98.50 83 THR A O 1
ATOM 672 N N . LEU A 1 84 ? -0.207 -0.216 4.790 1.00 98.50 84 LEU A N 1
ATOM 673 C CA . LEU A 1 84 ? 1.041 0.104 4.091 1.00 98.50 84 LEU A CA 1
ATOM 674 C C . LEU A 1 84 ? 1.756 -1.153 3.585 1.00 98.50 84 LEU A C 1
ATOM 676 O O . LEU A 1 84 ? 2.240 -1.180 2.456 1.00 98.50 84 LEU A O 1
ATOM 680 N N . ALA A 1 85 ? 1.788 -2.222 4.386 1.00 98.31 85 ALA A N 1
ATOM 681 C CA . ALA A 1 85 ? 2.397 -3.485 3.980 1.00 98.31 85 ALA A CA 1
ATOM 682 C C . ALA A 1 85 ? 1.696 -4.086 2.755 1.00 98.31 85 ALA A C 1
ATOM 684 O O . ALA A 1 85 ? 2.364 -4.654 1.898 1.00 98.31 85 ALA A O 1
ATOM 685 N N . LEU A 1 86 ? 0.373 -3.936 2.630 1.00 98.25 86 LEU A N 1
ATOM 686 C CA . LEU A 1 86 ? -0.363 -4.425 1.464 1.00 98.25 86 LEU A CA 1
ATOM 687 C C . LEU A 1 86 ? -0.043 -3.643 0.179 1.00 98.25 86 LEU A C 1
ATOM 689 O O . LEU A 1 86 ? -0.189 -4.193 -0.908 1.00 98.25 86 LEU A O 1
ATOM 693 N N . GLN A 1 87 ? 0.403 -2.389 0.289 1.00 97.56 87 GLN A N 1
ATOM 694 C CA . GLN A 1 87 ? 0.647 -1.499 -0.852 1.00 97.56 87 GLN A CA 1
ATOM 695 C C . GLN A 1 87 ? 1.976 -1.747 -1.577 1.00 97.56 87 GLN A C 1
ATOM 697 O O . GLN A 1 87 ? 2.206 -1.168 -2.641 1.00 97.56 87 GLN A O 1
ATOM 702 N N . THR A 1 88 ? 2.844 -2.622 -1.057 1.00 95.31 88 THR A N 1
ATOM 703 C CA . THR A 1 88 ? 4.114 -2.918 -1.728 1.00 95.31 88 THR A CA 1
ATOM 704 C C . THR A 1 88 ? 3.908 -3.449 -3.155 1.00 95.31 88 THR A C 1
ATOM 706 O O . THR A 1 88 ? 2.963 -4.184 -3.463 1.00 95.31 88 THR A O 1
ATOM 709 N N . SER A 1 89 ? 4.821 -3.096 -4.059 1.00 93.19 89 SER A N 1
ATOM 710 C CA . SER A 1 89 ? 4.849 -3.631 -5.422 1.00 93.19 89 SER A CA 1
ATOM 711 C C . SER A 1 89 ? 5.334 -5.085 -5.476 1.00 93.19 89 SER A C 1
ATOM 713 O O . SER A 1 89 ? 5.034 -5.777 -6.449 1.00 93.19 89 SER A O 1
ATOM 715 N N . CYS A 1 90 ? 6.008 -5.590 -4.431 1.00 93.25 90 CYS A N 1
ATOM 716 C CA . CYS A 1 90 ? 6.611 -6.930 -4.407 1.00 93.25 90 CYS A CA 1
ATOM 717 C C . CYS A 1 90 ? 5.627 -8.056 -4.759 1.00 93.25 90 CYS A C 1
ATOM 719 O O . CYS A 1 90 ? 6.012 -9.007 -5.433 1.00 93.25 90 CYS A O 1
ATOM 721 N N . PHE A 1 91 ? 4.353 -7.931 -4.368 1.00 94.75 91 PHE A N 1
ATOM 722 C CA . PHE A 1 91 ? 3.326 -8.939 -4.664 1.00 94.75 91 PHE A CA 1
ATOM 723 C C . PHE A 1 91 ? 3.037 -9.125 -6.152 1.00 94.75 91 PHE A C 1
ATOM 725 O O . PHE A 1 91 ? 2.495 -10.151 -6.547 1.00 94.75 91 PHE A O 1
ATOM 732 N N . ARG A 1 92 ? 3.368 -8.114 -6.955 1.00 92.75 92 ARG A N 1
ATOM 733 C CA . ARG A 1 92 ? 3.158 -8.083 -8.404 1.00 92.75 92 ARG A CA 1
ATOM 734 C C . ARG A 1 92 ? 4.476 -8.216 -9.161 1.00 92.75 92 ARG A C 1
ATOM 736 O O . ARG A 1 92 ? 4.488 -8.698 -10.285 1.00 92.75 92 ARG A O 1
ATOM 743 N N . TYR A 1 93 ? 5.588 -7.842 -8.526 1.00 91.00 93 TYR A N 1
ATOM 744 C CA . TYR A 1 93 ? 6.926 -8.026 -9.084 1.00 91.00 93 TYR A CA 1
ATOM 745 C C . TYR A 1 93 ? 7.300 -9.505 -9.209 1.00 91.00 93 TYR A C 1
ATOM 747 O O . TYR A 1 93 ? 7.774 -9.940 -10.251 1.00 91.00 93 TYR A O 1
ATOM 755 N N . TRP A 1 94 ? 7.071 -10.284 -8.149 1.00 91.00 94 TRP A N 1
ATOM 756 C CA . TRP A 1 94 ? 7.502 -11.682 -8.086 1.00 91.00 94 TRP A CA 1
ATOM 757 C C . TRP A 1 94 ? 6.512 -12.678 -8.705 1.00 91.00 94 TRP A C 1
ATOM 759 O O . TRP A 1 94 ? 6.740 -13.885 -8.640 1.00 91.00 94 TRP A O 1
ATOM 769 N N . GLY A 1 95 ? 5.428 -12.192 -9.310 1.00 86.00 95 GLY A N 1
ATOM 770 C CA . GLY A 1 95 ? 4.428 -13.040 -9.947 1.00 86.00 95 GLY A CA 1
ATOM 771 C C . GLY A 1 95 ? 3.338 -13.565 -9.009 1.00 86.00 95 GLY A C 1
ATOM 772 O O . GLY A 1 95 ? 3.293 -13.293 -7.807 1.00 86.00 95 GLY A O 1
ATOM 773 N N . HIS A 1 96 ? 2.434 -14.344 -9.600 1.00 90.81 96 HIS A N 1
ATOM 774 C CA . HIS A 1 96 ? 1.329 -15.008 -8.910 1.00 90.81 96 HIS A CA 1
ATOM 775 C C . HIS A 1 96 ? 1.784 -16.137 -7.968 1.00 90.81 96 HIS A C 1
ATOM 777 O O . HIS A 1 96 ? 2.925 -16.591 -7.995 1.00 90.81 96 HIS A O 1
ATOM 783 N N . GLY A 1 97 ? 0.849 -16.623 -7.145 1.00 93.50 97 GLY A N 1
ATOM 784 C CA . GLY A 1 97 ? 1.065 -17.722 -6.204 1.00 93.50 97 GLY A CA 1
ATOM 785 C C . GLY A 1 97 ? 1.394 -17.192 -4.816 1.00 93.50 97 GLY A C 1
ATOM 786 O O . GLY A 1 97 ? 0.688 -16.314 -4.312 1.00 93.50 97 GLY A O 1
ATOM 787 N N . MET A 1 98 ? 2.488 -17.682 -4.229 1.00 96.50 98 MET A N 1
ATOM 788 C CA . MET A 1 98 ? 2.864 -17.423 -2.834 1.00 96.50 98 MET A CA 1
ATOM 789 C C . MET A 1 98 ? 2.811 -15.934 -2.455 1.00 96.50 98 MET A C 1
ATOM 791 O O . MET A 1 98 ? 2.275 -15.575 -1.410 1.00 96.50 98 MET A O 1
ATOM 795 N N . TRP A 1 99 ? 3.305 -15.046 -3.318 1.00 95.56 99 TRP A N 1
ATOM 796 C CA . TRP A 1 99 ? 3.294 -13.606 -3.061 1.00 95.56 99 TRP A CA 1
ATOM 797 C C . TRP A 1 99 ? 1.884 -13.010 -3.055 1.00 95.56 99 TRP A C 1
ATOM 799 O O . TRP A 1 99 ? 1.534 -12.250 -2.152 1.00 95.56 99 TRP A O 1
ATOM 809 N N . THR A 1 100 ? 1.034 -13.394 -4.006 1.00 95.94 100 THR A N 1
ATOM 810 C CA . THR A 1 100 ? -0.369 -12.953 -4.027 1.00 95.94 100 THR A CA 1
ATOM 811 C C . THR A 1 100 ? -1.193 -13.559 -2.885 1.00 95.94 100 THR A C 1
ATOM 813 O O . THR A 1 100 ? -2.136 -12.930 -2.403 1.00 95.94 100 THR A O 1
ATOM 816 N N . ASP A 1 101 ? -0.807 -14.735 -2.385 1.00 97.25 101 ASP A N 1
ATOM 817 C CA . ASP A 1 101 ? -1.422 -15.342 -1.204 1.00 97.25 101 ASP A CA 1
ATOM 818 C C . ASP A 1 101 ? -1.032 -14.599 0.078 1.00 97.25 101 ASP A C 1
ATOM 820 O O . ASP A 1 101 ? -1.898 -14.332 0.915 1.00 97.25 101 ASP A O 1
ATOM 824 N N . TYR A 1 102 ? 0.227 -14.159 0.200 1.00 97.50 102 TYR A N 1
ATOM 825 C CA . TYR A 1 102 ? 0.638 -13.258 1.279 1.00 97.50 102 TYR A CA 1
ATOM 826 C C . TYR A 1 102 ? -0.114 -11.929 1.235 1.00 97.50 102 TYR A C 1
ATOM 828 O O . TYR A 1 102 ? -0.578 -11.471 2.280 1.00 97.50 102 TYR A O 1
ATOM 836 N N . ALA A 1 103 ? -0.313 -11.341 0.050 1.00 98.00 103 ALA A N 1
ATOM 837 C CA . ALA A 1 103 ? -1.131 -10.137 -0.093 1.00 98.00 103 ALA A CA 1
ATOM 838 C C . ALA A 1 103 ? -2.556 -10.363 0.444 1.00 98.00 103 ALA A C 1
ATOM 840 O O . ALA A 1 103 ? -3.070 -9.563 1.227 1.00 98.00 103 ALA A O 1
ATOM 841 N N . ARG A 1 104 ? -3.179 -11.498 0.097 1.00 97.94 104 ARG A N 1
ATOM 842 C CA . ARG A 1 104 ? -4.513 -11.865 0.595 1.00 97.94 104 ARG A CA 1
ATOM 843 C C . ARG A 1 104 ? -4.530 -12.071 2.111 1.00 97.94 104 ARG A C 1
ATOM 845 O O . ARG A 1 104 ? -5.466 -11.632 2.778 1.00 97.94 104 ARG A O 1
ATOM 852 N N . HIS A 1 105 ? -3.502 -12.709 2.669 1.00 98.19 105 HIS A N 1
ATOM 853 C CA . HIS A 1 105 ? -3.374 -12.880 4.115 1.00 98.19 105 HIS A CA 1
ATOM 854 C C . HIS A 1 105 ? -3.255 -11.525 4.830 1.00 98.19 105 HIS A C 1
ATOM 856 O O . HIS A 1 105 ? -4.008 -11.258 5.765 1.00 98.19 105 HIS A O 1
ATOM 862 N N . ILE A 1 106 ? -2.377 -10.640 4.352 1.00 98.44 106 ILE A N 1
ATOM 863 C CA . ILE A 1 106 ? -2.185 -9.289 4.898 1.00 98.44 106 ILE A CA 1
ATOM 864 C C . ILE A 1 106 ? -3.481 -8.479 4.820 1.00 98.44 106 ILE A C 1
ATOM 866 O O . ILE A 1 106 ? -3.855 -7.842 5.803 1.00 98.44 106 ILE A O 1
ATOM 870 N N . TYR A 1 107 ? -4.205 -8.553 3.700 1.00 98.62 107 TYR A N 1
ATOM 871 C CA . TYR A 1 107 ? -5.524 -7.937 3.557 1.00 98.62 107 TYR A CA 1
ATOM 872 C C . TYR A 1 107 ? -6.503 -8.397 4.644 1.00 9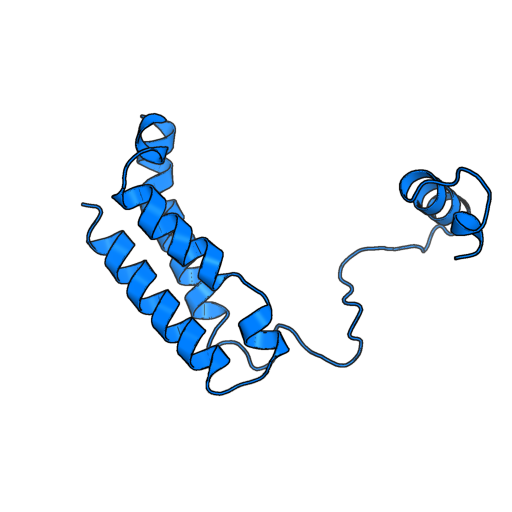8.62 107 TYR A C 1
ATOM 874 O O . TYR A 1 107 ? -7.116 -7.567 5.319 1.00 98.62 107 TYR A O 1
ATOM 882 N N . ASN A 1 108 ? -6.616 -9.709 4.864 1.00 98.50 108 ASN A N 1
ATOM 883 C CA . ASN A 1 108 ? -7.513 -10.264 5.878 1.00 98.50 108 ASN A CA 1
ATOM 884 C C . ASN A 1 108 ? -7.126 -9.811 7.295 1.00 98.50 108 ASN A C 1
ATOM 886 O O . ASN A 1 108 ? -7.994 -9.410 8.075 1.00 98.50 108 ASN A O 1
ATOM 890 N N . GLN A 1 109 ? -5.829 -9.807 7.613 1.00 98.56 109 GLN A N 1
ATOM 891 C CA . GLN A 1 109 ? -5.327 -9.334 8.905 1.00 98.56 109 GLN A CA 1
ATOM 892 C C . GLN A 1 109 ? -5.578 -7.833 9.104 1.00 98.56 109 GLN A C 1
ATOM 894 O O . GLN A 1 109 ? -6.000 -7.422 10.188 1.00 98.56 109 GLN A O 1
ATOM 899 N N . GLY A 1 110 ? -5.390 -7.028 8.054 1.00 98.44 110 GLY A N 1
ATOM 900 C CA . GLY A 1 110 ? -5.677 -5.596 8.052 1.00 98.44 110 GLY A CA 1
ATOM 901 C C . GLY A 1 110 ? -7.152 -5.302 8.296 1.00 98.44 110 GLY A C 1
ATOM 902 O O . GLY A 1 110 ? -7.480 -4.523 9.191 1.00 98.44 110 GLY A O 1
ATOM 903 N N . LYS A 1 111 ? -8.055 -5.992 7.591 1.00 98.38 111 LYS A N 1
ATOM 904 C CA . LYS A 1 111 ? -9.501 -5.872 7.824 1.00 98.38 111 LYS A CA 1
ATOM 905 C C . LYS A 1 111 ? -9.882 -6.208 9.254 1.00 98.38 111 LYS A C 1
ATOM 907 O O . LYS A 1 111 ? -10.656 -5.487 9.877 1.00 98.38 111 LYS A O 1
ATOM 912 N N . ALA A 1 112 ? -9.325 -7.290 9.789 1.00 98.19 112 ALA A N 1
ATOM 913 C CA . ALA A 1 112 ? -9.595 -7.695 11.157 1.00 98.19 112 ALA A CA 1
ATOM 914 C C . ALA A 1 112 ? -9.040 -6.677 12.174 1.00 98.19 112 ALA A C 1
ATOM 916 O O . ALA A 1 112 ? -9.679 -6.418 13.191 1.00 98.19 112 ALA A O 1
ATOM 917 N N . ALA A 1 113 ? -7.882 -6.064 11.902 1.00 98.12 113 ALA A N 1
ATOM 918 C CA . ALA A 1 113 ? -7.325 -4.996 12.733 1.00 98.12 113 ALA A CA 1
ATOM 919 C C . ALA A 1 113 ? -8.212 -3.739 12.732 1.00 98.12 113 ALA A C 1
ATOM 921 O O . ALA A 1 113 ? -8.480 -3.193 13.800 1.00 98.12 113 ALA A O 1
ATOM 922 N N . ILE A 1 114 ? -8.728 -3.335 11.566 1.00 98.19 114 ILE A N 1
ATOM 923 C CA . ILE A 1 114 ? -9.690 -2.231 11.442 1.00 98.19 114 ILE A CA 1
ATOM 924 C C . ILE A 1 114 ? -10.991 -2.566 12.188 1.00 98.19 114 ILE A C 1
ATOM 926 O O . ILE A 1 114 ? -11.481 -1.754 12.968 1.00 98.19 114 ILE A O 1
ATOM 930 N N . ALA A 1 115 ? -11.531 -3.775 12.036 1.00 96.50 115 ALA A N 1
ATOM 931 C CA . ALA A 1 115 ? -12.768 -4.172 12.711 1.00 96.50 115 ALA A CA 1
ATOM 932 C C . ALA A 1 115 ? -12.643 -4.182 14.247 1.00 96.50 115 ALA A C 1
ATOM 934 O O . ALA A 1 115 ? -13.568 -3.767 14.939 1.00 96.50 115 ALA A O 1
ATOM 935 N N . ARG A 1 116 ? -11.492 -4.612 14.785 1.00 91.75 116 ARG A N 1
ATOM 936 C CA . ARG A 1 116 ? -11.221 -4.643 16.236 1.00 91.75 116 ARG A CA 1
ATOM 937 C C . ARG A 1 116 ? -10.908 -3.280 16.849 1.00 91.75 116 ARG A C 1
ATOM 939 O O . ARG A 1 116 ? -10.853 -3.176 18.064 1.00 91.75 116 ARG A O 1
ATOM 946 N N . SER A 1 117 ? -10.669 -2.254 16.036 1.00 82.69 117 SER A N 1
ATOM 947 C CA . SER A 1 117 ? -10.332 -0.900 16.500 1.00 82.69 117 SER A CA 1
ATOM 948 C C . SER A 1 117 ? -11.551 -0.072 16.937 1.00 82.69 117 SER A C 1
ATOM 950 O O . SER A 1 117 ? -11.569 1.148 16.777 1.00 82.69 117 SER A O 1
ATOM 952 N N . ALA A 1 118 ? -12.597 -0.747 17.418 1.00 59.47 118 ALA A N 1
ATOM 953 C CA . ALA A 1 118 ? -13.760 -0.125 18.042 1.00 59.47 118 ALA A CA 1
ATOM 954 C C . ALA A 1 118 ? -13.452 0.250 19.495 1.00 59.47 118 ALA A C 1
ATOM 956 O O . ALA A 1 118 ? -12.787 -0.560 20.178 1.00 59.47 118 ALA A O 1
#

pLDDT: mean 91.16, std 9.32, range [59.47, 98.69]